Protein AF-A0A1Y1KAF0-F1 (afdb_monomer_lite)

pLDDT: mean 87.13, std 9.66, range [51.91, 95.88]

Structure (mmCIF, N/CA/C/O backbone):
data_AF-A0A1Y1KAF0-F1
#
_entry.id   AF-A0A1Y1KAF0-F1
#
loop_
_atom_site.group_PDB
_atom_site.id
_atom_site.type_symbol
_atom_site.label_atom_id
_atom_site.label_alt_id
_atom_site.label_comp_id
_atom_site.label_asym_id
_atom_site.label_entity_id
_atom_site.label_seq_id
_atom_site.pdbx_PDB_ins_code
_atom_site.Cartn_x
_atom_site.Cartn_y
_atom_site.Cartn_z
_atom_site.occupancy
_atom_site.B_iso_or_equiv
_atom_site.auth_seq_id
_atom_site.auth_comp_id
_atom_site.auth_asym_id
_atom_site.auth_atom_id
_atom_site.pdbx_PDB_model_num
ATOM 1 N N . SER A 1 1 ? -11.087 -10.754 4.708 1.00 60.72 1 SER A N 1
ATOM 2 C CA . SER A 1 1 ? -10.616 -12.101 4.323 1.00 60.72 1 SER A CA 1
ATOM 3 C C . SER A 1 1 ? -10.506 -12.296 2.814 1.00 60.72 1 SER A C 1
ATOM 5 O O . SER A 1 1 ? -9.452 -12.710 2.366 1.00 60.72 1 SER A O 1
ATOM 7 N N . HIS A 1 2 ? -11.520 -11.961 2.004 1.00 79.25 2 HIS A N 1
ATOM 8 C CA . HIS A 1 2 ? -11.480 -12.238 0.555 1.00 79.25 2 HIS A CA 1
ATOM 9 C C . HIS A 1 2 ? -10.405 -11.447 -0.226 1.00 79.25 2 HIS A C 1
ATOM 11 O O . HIS A 1 2 ? -9.643 -12.040 -0.977 1.00 79.25 2 HIS A O 1
ATOM 17 N N . LEU A 1 3 ? -10.256 -10.136 0.018 1.00 77.38 3 LEU A N 1
ATOM 18 C CA . LEU A 1 3 ? -9.219 -9.315 -0.643 1.00 77.38 3 LEU A CA 1
ATOM 19 C C . LEU A 1 3 ? -7.786 -9.771 -0.325 1.00 77.38 3 LEU A C 1
ATOM 21 O O . LEU A 1 3 ? -6.896 -9.641 -1.155 1.00 77.38 3 LEU A O 1
ATOM 25 N N . PHE A 1 4 ? -7.576 -10.350 0.856 1.00 79.88 4 PHE A N 1
ATOM 26 C CA . PHE A 1 4 ? -6.282 -10.893 1.262 1.00 79.88 4 PHE A CA 1
ATOM 27 C C . PHE A 1 4 ? -5.893 -12.115 0.423 1.00 79.88 4 PHE A C 1
ATOM 29 O O . PHE A 1 4 ? -4.754 -12.240 -0.007 1.00 79.88 4 PHE A O 1
ATOM 36 N N . GLN A 1 5 ? -6.862 -12.983 0.129 1.00 82.56 5 GLN A N 1
ATOM 37 C CA . GLN A 1 5 ? -6.655 -14.124 -0.757 1.00 82.56 5 GLN A CA 1
ATOM 38 C C . GLN A 1 5 ? -6.364 -13.672 -2.196 1.00 82.56 5 GLN A C 1
ATOM 40 O O . GLN A 1 5 ? -5.523 -14.260 -2.867 1.00 82.56 5 GLN A O 1
ATOM 45 N N . LEU A 1 6 ? -7.016 -12.599 -2.659 1.00 82.44 6 LEU A N 1
ATOM 46 C CA . LEU A 1 6 ? -6.753 -12.019 -3.980 1.00 82.44 6 LEU A CA 1
ATOM 47 C C . LEU A 1 6 ? -5.356 -11.389 -4.077 1.00 82.44 6 LEU A C 1
ATOM 49 O O . LEU A 1 6 ? -4.724 -11.485 -5.125 1.00 82.44 6 LEU A O 1
ATOM 53 N N . LEU A 1 7 ? -4.840 -10.814 -2.987 1.00 82.94 7 LEU A N 1
ATOM 54 C CA . LEU A 1 7 ? -3.472 -10.292 -2.926 1.00 82.94 7 LEU A CA 1
ATOM 55 C C . LEU A 1 7 ? -2.405 -11.397 -3.048 1.00 82.94 7 LEU A C 1
ATOM 57 O O . LEU A 1 7 ? -1.296 -11.126 -3.490 1.00 82.94 7 LEU A O 1
ATOM 61 N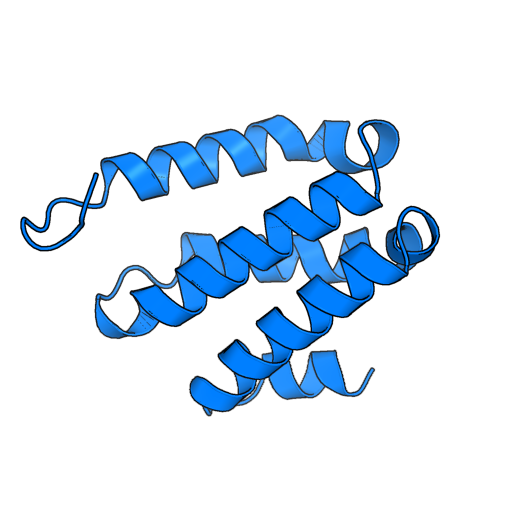 N . GLN A 1 8 ? -2.743 -12.640 -2.699 1.00 82.38 8 GLN A N 1
ATOM 62 C CA . GLN A 1 8 ? -1.866 -13.813 -2.830 1.00 82.38 8 GLN A CA 1
ATOM 63 C C . GLN A 1 8 ? -2.051 -14.570 -4.156 1.00 82.38 8 GLN A C 1
ATOM 65 O O . GLN A 1 8 ? -1.485 -15.640 -4.341 1.00 82.38 8 GLN A O 1
ATOM 70 N N . SER A 1 9 ? -2.858 -14.043 -5.078 1.00 86.44 9 SER A N 1
ATOM 71 C CA . SER A 1 9 ? -3.083 -14.641 -6.397 1.00 86.44 9 SER A CA 1
ATOM 72 C C . SER A 1 9 ? -1.796 -14.686 -7.225 1.00 86.44 9 SER A C 1
ATOM 74 O O . SER A 1 9 ? -1.076 -13.695 -7.273 1.00 86.44 9 SER A O 1
ATOM 76 N N . ASP A 1 10 ? -1.581 -15.754 -7.996 1.00 85.69 10 ASP A N 1
ATOM 77 C CA . ASP A 1 10 ? -0.475 -15.849 -8.972 1.00 85.69 10 ASP A CA 1
ATOM 78 C C . ASP A 1 10 ? -0.611 -14.842 -10.132 1.00 85.69 10 ASP A C 1
ATOM 80 O O . ASP A 1 10 ? 0.312 -14.595 -10.908 1.00 85.69 10 ASP A O 1
ATOM 84 N N . LYS A 1 11 ? -1.802 -14.253 -10.282 1.00 89.06 11 LYS A N 1
ATOM 85 C CA . LYS A 1 11 ? -2.110 -13.270 -11.321 1.00 89.06 11 LYS A CA 1
ATOM 86 C C . LYS A 1 11 ? -1.888 -1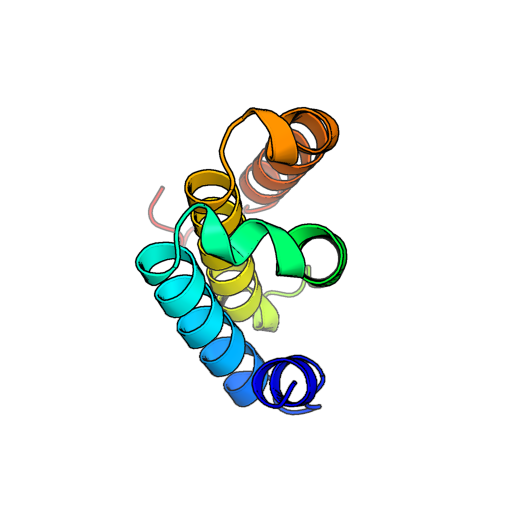1.851 -10.807 1.00 89.06 11 LYS A C 1
ATOM 88 O O . LYS A 1 11 ? -2.696 -11.351 -10.027 1.00 89.06 11 LYS A O 1
ATOM 93 N N . ARG A 1 12 ? -0.873 -11.172 -11.343 1.00 89.19 12 ARG A N 1
ATOM 94 C CA . ARG A 1 12 ? -0.516 -9.780 -11.002 1.00 89.19 12 ARG A CA 1
ATOM 95 C C . ARG A 1 12 ? -1.673 -8.790 -11.072 1.00 89.19 12 ARG A C 1
ATOM 97 O O . ARG A 1 12 ? -1.913 -8.078 -10.107 1.00 89.19 12 ARG A O 1
ATOM 104 N N . TYR A 1 13 ? -2.448 -8.794 -12.157 1.00 89.69 13 TYR A N 1
ATOM 105 C CA . TYR A 1 13 ? -3.572 -7.859 -12.299 1.00 89.69 13 TYR A CA 1
ATOM 106 C C . TYR A 1 13 ? -4.615 -8.020 -11.178 1.00 89.69 13 TYR A C 1
ATOM 108 O O . TYR A 1 13 ? -5.291 -7.065 -10.812 1.00 89.69 13 TYR A O 1
ATOM 116 N N . VAL A 1 14 ? -4.748 -9.221 -10.599 1.00 92.50 14 VAL A N 1
ATOM 117 C CA . VAL A 1 14 ? -5.634 -9.459 -9.450 1.00 92.50 14 VAL A CA 1
ATOM 118 C C . VAL A 1 14 ? -5.045 -8.832 -8.187 1.00 92.50 14 VAL A C 1
ATOM 120 O O . VAL A 1 14 ? -5.778 -8.194 -7.434 1.00 92.50 14 VAL A O 1
ATOM 123 N N . GLN A 1 15 ? -3.732 -8.958 -7.984 1.00 91.44 15 GLN A N 1
ATOM 124 C CA . GLN A 1 15 ? -3.024 -8.324 -6.870 1.00 91.44 15 GLN A CA 1
ATOM 125 C C . GLN A 1 15 ? -3.128 -6.791 -6.946 1.00 91.44 15 GLN A C 1
ATOM 127 O O . GLN A 1 15 ? -3.468 -6.145 -5.959 1.00 91.44 15 GLN A O 1
ATOM 132 N N . GLU A 1 16 ? -2.922 -6.206 -8.128 1.00 92.19 16 GLU A N 1
ATOM 133 C CA . GLU A 1 16 ? -3.010 -4.757 -8.372 1.00 92.19 16 GLU A CA 1
ATOM 134 C C . GLU A 1 16 ? -4.400 -4.186 -8.046 1.00 92.19 16 GLU A C 1
ATOM 136 O O . GLU A 1 16 ? -4.526 -3.142 -7.393 1.00 92.19 16 GLU A O 1
ATOM 141 N N . GLN A 1 17 ? -5.459 -4.881 -8.472 1.00 93.38 17 GLN A N 1
ATOM 142 C CA . GLN A 1 17 ? -6.837 -4.482 -8.174 1.00 93.38 17 GLN A CA 1
ATOM 143 C C . GLN A 1 17 ? -7.188 -4.698 -6.700 1.00 93.38 17 GLN A C 1
ATOM 145 O O . GLN A 1 17 ? -7.881 -3.869 -6.104 1.00 93.38 17 GLN A O 1
ATOM 150 N N . ALA A 1 18 ? -6.674 -5.766 -6.083 1.00 94.38 18 ALA A N 1
ATOM 151 C CA . ALA A 1 18 ? -6.831 -5.991 -4.652 1.00 94.38 18 ALA A CA 1
ATOM 152 C C . ALA A 1 18 ? -6.193 -4.853 -3.844 1.00 94.38 18 ALA A C 1
ATOM 154 O O . ALA A 1 18 ? -6.850 -4.317 -2.955 1.00 94.38 18 ALA A O 1
ATOM 155 N N . LEU A 1 19 ? -4.974 -4.424 -4.193 1.00 95.06 19 LEU A N 1
ATOM 156 C CA . LEU A 1 19 ? -4.294 -3.294 -3.550 1.00 95.06 19 LEU A CA 1
ATOM 157 C C . LEU A 1 19 ? -5.089 -1.997 -3.677 1.00 95.06 19 LEU A C 1
ATOM 159 O O . LEU A 1 19 ? -5.332 -1.338 -2.671 1.00 95.06 19 LEU A O 1
ATOM 163 N N . SER A 1 20 ? -5.551 -1.667 -4.885 1.00 94.69 20 SER A N 1
ATOM 164 C CA . SER A 1 20 ? -6.343 -0.449 -5.115 1.00 94.69 20 SER A CA 1
ATOM 165 C C . SER A 1 20 ? -7.640 -0.466 -4.296 1.00 94.69 20 SER A C 1
ATOM 167 O O . SER A 1 20 ? -7.989 0.517 -3.650 1.00 94.69 20 SER A O 1
ATOM 169 N N . THR A 1 21 ? -8.316 -1.617 -4.239 1.00 94.88 21 THR A N 1
ATOM 170 C CA . THR A 1 21 ? -9.544 -1.786 -3.448 1.00 94.88 21 THR A CA 1
ATOM 171 C C . THR A 1 21 ? -9.274 -1.665 -1.946 1.00 94.88 21 THR A C 1
ATOM 173 O O . THR A 1 21 ? -10.028 -1.007 -1.232 1.00 94.88 21 THR A O 1
ATOM 176 N N . ILE A 1 22 ? -8.197 -2.284 -1.448 1.00 94.56 22 ILE A N 1
ATOM 177 C CA . ILE A 1 22 ? -7.789 -2.190 -0.039 1.00 94.56 22 ILE A CA 1
ATOM 178 C C . ILE A 1 22 ? -7.470 -0.738 0.323 1.00 94.56 22 ILE A C 1
ATOM 180 O O . ILE A 1 22 ? -7.909 -0.280 1.374 1.00 94.56 22 ILE A O 1
ATOM 184 N N . ALA A 1 23 ? -6.763 -0.017 -0.547 1.00 94.62 23 ALA A N 1
ATOM 185 C CA . ALA A 1 23 ? -6.409 1.380 -0.348 1.00 94.62 23 ALA A CA 1
ATOM 186 C C . ALA A 1 23 ? -7.654 2.273 -0.209 1.00 94.62 23 ALA A C 1
ATOM 188 O O . ALA A 1 23 ? -7.766 3.021 0.760 1.00 94.62 23 ALA A O 1
ATOM 189 N N . THR A 1 24 ? -8.640 2.123 -1.103 1.00 94.25 24 THR A N 1
ATOM 190 C CA . THR A 1 24 ? -9.923 2.842 -1.012 1.00 94.25 24 THR A CA 1
ATOM 191 C C . THR A 1 24 ? -10.698 2.490 0.260 1.00 94.25 24 THR A C 1
ATOM 193 O O . THR A 1 24 ? -11.306 3.361 0.878 1.00 94.25 24 THR A O 1
ATOM 196 N N . ILE A 1 25 ? -10.674 1.225 0.692 1.00 94.44 25 ILE A N 1
ATOM 197 C CA . ILE A 1 25 ? -11.314 0.814 1.951 1.00 94.44 25 ILE A CA 1
ATOM 198 C C . ILE A 1 25 ? -10.588 1.412 3.157 1.00 94.44 25 ILE A C 1
ATOM 200 O O . ILE A 1 25 ? -11.254 1.815 4.105 1.00 94.44 25 ILE A O 1
ATOM 204 N N . ALA A 1 26 ? -9.254 1.457 3.149 1.00 94.25 26 ALA A N 1
ATOM 205 C CA . ALA A 1 26 ? -8.470 2.051 4.227 1.00 94.25 26 ALA A CA 1
ATOM 206 C C . ALA A 1 26 ? -8.786 3.539 4.381 1.00 94.25 26 ALA A C 1
ATOM 208 O O . ALA A 1 26 ? -9.072 3.983 5.492 1.00 94.25 26 ALA A O 1
ATOM 209 N N . ASP A 1 27 ? -8.838 4.265 3.265 1.00 93.88 27 ASP A N 1
ATOM 210 C CA . ASP A 1 27 ? -9.222 5.673 3.245 1.00 93.88 27 ASP A CA 1
ATOM 211 C C . ASP A 1 27 ? -10.672 5.886 3.719 1.00 93.88 27 ASP A C 1
ATOM 213 O O . ASP A 1 27 ? -10.943 6.758 4.535 1.00 93.88 27 ASP A O 1
ATOM 217 N N . ALA A 1 28 ? -11.623 5.035 3.328 1.00 94.38 28 ALA A N 1
ATOM 218 C CA . ALA A 1 28 ? -12.998 5.149 3.822 1.00 94.38 28 ALA A CA 1
ATOM 219 C C . ALA A 1 28 ? -13.150 4.763 5.310 1.00 94.38 28 ALA A C 1
ATOM 221 O O . ALA A 1 28 ? -13.970 5.335 6.028 1.00 94.38 28 ALA A O 1
ATOM 222 N N . ALA A 1 29 ? -12.391 3.769 5.779 1.00 93.06 29 ALA A N 1
ATOM 223 C CA . ALA A 1 29 ? -12.499 3.228 7.133 1.00 93.06 29 ALA A CA 1
ATOM 224 C C . ALA A 1 29 ? -11.704 4.026 8.177 1.00 93.06 29 ALA A C 1
ATOM 226 O O . ALA A 1 29 ? -12.010 3.920 9.369 1.00 93.06 29 ALA A O 1
ATOM 227 N N . GLN A 1 30 ? -10.705 4.811 7.756 1.00 94.00 30 GLN A N 1
ATOM 228 C CA . GLN A 1 30 ? -9.894 5.668 8.626 1.00 94.00 30 GLN A CA 1
ATOM 229 C C . GLN A 1 30 ? -9.366 4.876 9.842 1.00 94.00 30 GLN A C 1
ATOM 231 O O . GLN A 1 30 ? -8.908 3.737 9.701 1.00 94.00 30 GLN A O 1
ATOM 236 N N . ALA A 1 31 ? -9.493 5.419 11.056 1.00 92.19 31 ALA A N 1
ATOM 237 C CA . ALA A 1 31 ? -9.011 4.794 12.287 1.00 92.19 31 ALA A CA 1
ATOM 238 C C . ALA A 1 31 ? -9.534 3.359 12.508 1.00 92.19 31 ALA A C 1
ATOM 240 O O . ALA A 1 31 ? -8.840 2.537 13.116 1.00 92.19 31 ALA A O 1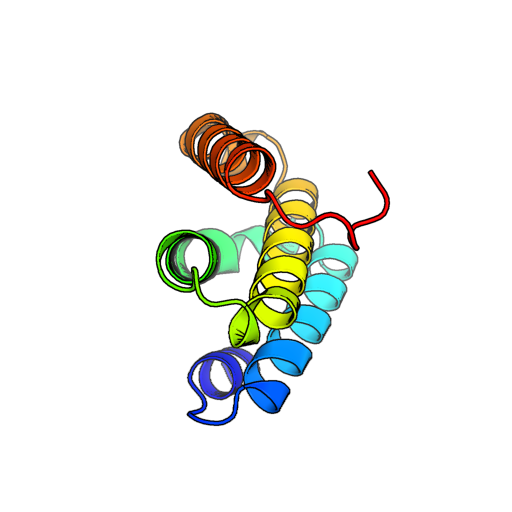
ATOM 241 N N . ALA A 1 32 ? -10.717 3.010 11.978 1.00 92.31 32 ALA A N 1
ATOM 242 C CA . ALA A 1 32 ? -11.280 1.661 12.086 1.00 92.31 32 ALA A CA 1
ATOM 243 C C . ALA A 1 32 ? -10.488 0.608 11.287 1.00 92.31 32 ALA A C 1
ATOM 245 O O . ALA A 1 32 ? -10.631 -0.596 11.533 1.00 92.31 32 ALA A O 1
ATOM 246 N N . PHE A 1 33 ? -9.632 1.041 10.356 1.00 94.06 33 PHE A N 1
ATOM 247 C CA . PHE A 1 33 ? -8.733 0.172 9.605 1.00 94.06 33 PHE A CA 1
ATOM 248 C C . PHE A 1 33 ? -7.554 -0.346 10.443 1.00 94.06 33 PHE A C 1
ATOM 250 O O . PHE A 1 33 ? -6.963 -1.367 10.093 1.00 94.06 33 PHE A O 1
ATOM 257 N N . SER A 1 34 ? -7.252 0.278 11.590 1.00 92.38 34 SER A N 1
ATOM 258 C CA . SER A 1 34 ? -6.103 -0.071 12.448 1.00 92.38 34 SER A CA 1
ATOM 259 C C . SER A 1 34 ? -6.037 -1.551 12.830 1.00 92.38 34 SER A C 1
ATOM 261 O O . SER A 1 34 ? -4.953 -2.104 12.982 1.00 92.38 34 SER A O 1
ATOM 263 N N . LYS A 1 35 ? -7.187 -2.231 12.916 1.00 91.94 35 LYS A N 1
ATOM 264 C CA . LYS A 1 35 ? -7.272 -3.673 13.203 1.00 91.94 35 LYS A CA 1
ATOM 265 C C . LYS A 1 35 ? -6.637 -4.577 12.138 1.00 91.94 35 LYS A C 1
ATOM 267 O O . LYS A 1 35 ? -6.390 -5.743 12.416 1.00 91.94 35 LYS A O 1
ATOM 272 N N . TYR A 1 36 ? -6.414 -4.070 10.925 1.00 91.75 36 TYR A N 1
ATOM 273 C CA . TYR A 1 36 ? -5.809 -4.816 9.818 1.00 91.75 36 TYR A CA 1
ATOM 274 C C . TYR A 1 36 ? -4.352 -4.425 9.552 1.00 91.75 36 TYR A C 1
ATOM 276 O O . TYR A 1 36 ? -3.692 -5.072 8.738 1.00 91.75 36 TYR A O 1
ATOM 284 N N . TYR A 1 37 ? -3.846 -3.392 10.232 1.00 92.75 37 TYR A N 1
ATOM 285 C CA . TYR A 1 37 ? -2.510 -2.842 10.017 1.00 92.75 37 TYR A CA 1
ATOM 286 C C . TYR A 1 37 ? -1.414 -3.897 10.196 1.00 92.75 37 TYR A C 1
ATOM 288 O O . TYR A 1 37 ? -0.640 -4.139 9.272 1.00 92.75 37 TYR A O 1
ATOM 296 N N . ASP A 1 38 ? -1.431 -4.593 11.337 1.00 91.19 38 ASP A N 1
ATOM 297 C CA . ASP A 1 38 ? -0.407 -5.572 11.731 1.00 91.19 38 ASP A CA 1
ATOM 298 C C . ASP A 1 38 ? -0.315 -6.761 10.751 1.00 91.19 38 ASP A C 1
ATOM 300 O O . ASP A 1 38 ? 0.690 -7.462 10.696 1.00 91.19 38 ASP A O 1
ATOM 304 N N . THR A 1 39 ? -1.360 -6.994 9.949 1.00 90.19 39 THR A N 1
ATOM 305 C CA . THR A 1 39 ? -1.389 -8.047 8.922 1.00 90.19 39 THR A CA 1
ATOM 306 C C . THR A 1 39 ? -1.014 -7.526 7.535 1.00 90.19 39 THR A C 1
ATOM 308 O O . THR A 1 39 ? -0.328 -8.215 6.784 1.00 90.19 39 THR A O 1
ATOM 311 N N . LEU A 1 40 ? -1.480 -6.330 7.161 1.00 91.31 40 LEU A N 1
ATOM 312 C CA . LEU A 1 40 ? -1.309 -5.802 5.806 1.00 91.31 40 LEU A CA 1
ATOM 313 C C . LEU A 1 40 ? 0.028 -5.095 5.602 1.00 91.31 40 LEU A C 1
ATOM 315 O O . LEU A 1 40 ? 0.634 -5.262 4.546 1.00 91.31 40 LEU A O 1
ATOM 319 N N . MET A 1 41 ? 0.503 -4.333 6.589 1.00 92.50 41 MET A N 1
ATOM 320 C CA . MET A 1 41 ? 1.728 -3.549 6.431 1.00 92.50 41 MET A CA 1
ATOM 321 C C . MET A 1 41 ? 2.958 -4.423 6.110 1.00 92.50 41 MET A C 1
ATOM 323 O O . MET A 1 41 ? 3.660 -4.102 5.150 1.00 92.50 41 MET A O 1
ATOM 327 N N . PRO A 1 42 ? 3.192 -5.574 6.779 1.00 91.44 42 PRO A N 1
ATOM 328 C CA . PRO A 1 42 ? 4.319 -6.446 6.438 1.00 91.44 42 PRO A CA 1
ATOM 329 C C . PRO A 1 42 ? 4.264 -6.990 5.003 1.00 91.44 42 PRO A C 1
ATOM 331 O O . PRO A 1 42 ? 5.299 -7.125 4.352 1.00 91.44 42 PRO A O 1
ATOM 334 N N . LEU A 1 43 ? 3.064 -7.272 4.483 1.00 90.75 43 LEU A N 1
ATOM 335 C CA . LEU A 1 43 ? 2.897 -7.736 3.104 1.00 90.75 43 LEU A CA 1
ATOM 336 C C . LEU A 1 43 ? 3.238 -6.645 2.093 1.00 90.75 43 LEU A C 1
ATOM 338 O O . LEU A 1 43 ? 3.922 -6.913 1.109 1.00 90.75 43 LEU A O 1
ATOM 342 N N . LEU A 1 44 ? 2.796 -5.413 2.349 1.00 92.75 44 LEU A N 1
ATOM 343 C CA . LEU A 1 44 ? 3.103 -4.273 1.488 1.00 92.75 44 LEU A CA 1
ATOM 344 C C . LEU A 1 44 ? 4.605 -3.989 1.472 1.00 92.75 44 LEU A C 1
ATOM 346 O O . LEU A 1 44 ? 5.182 -3.825 0.400 1.00 92.75 44 LEU A O 1
ATOM 350 N N . VAL A 1 45 ? 5.254 -4.017 2.639 1.00 91.44 45 VAL A N 1
ATOM 351 C CA . VAL A 1 45 ? 6.713 -3.883 2.749 1.00 91.44 45 VAL A CA 1
ATOM 352 C C . VAL A 1 45 ? 7.427 -4.973 1.946 1.00 91.44 45 VAL A C 1
ATOM 354 O O . VAL A 1 45 ? 8.357 -4.664 1.204 1.00 91.44 45 VAL A O 1
ATOM 357 N N . ASN A 1 46 ? 6.966 -6.225 2.015 1.00 89.88 46 ASN A N 1
ATOM 358 C CA . ASN A 1 46 ? 7.548 -7.329 1.251 1.00 89.88 46 ASN A CA 1
ATOM 359 C C . ASN A 1 46 ? 7.442 -7.113 -0.271 1.00 89.88 46 ASN A C 1
ATOM 361 O O . ASN A 1 46 ? 8.437 -7.265 -0.982 1.00 89.88 46 ASN A O 1
ATOM 365 N N . VAL A 1 47 ? 6.271 -6.696 -0.768 1.00 89.38 47 VAL A N 1
ATOM 366 C CA . VAL A 1 47 ? 6.067 -6.370 -2.193 1.00 89.38 47 VAL A CA 1
ATOM 367 C C . VAL A 1 47 ? 6.992 -5.230 -2.628 1.00 89.38 47 V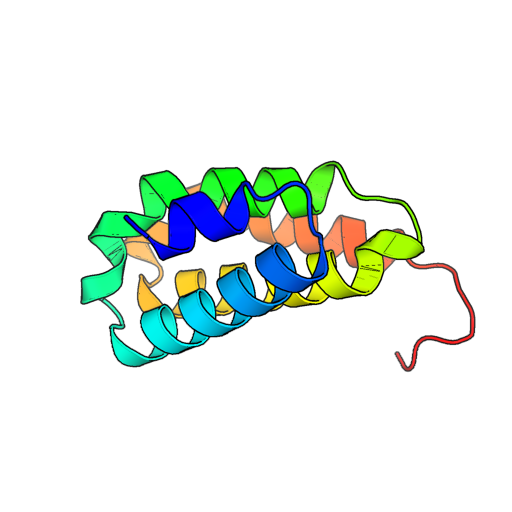AL A C 1
ATOM 369 O O . VAL A 1 47 ? 7.622 -5.296 -3.683 1.00 89.38 47 VAL A O 1
ATOM 372 N N . LEU A 1 48 ? 7.120 -4.194 -1.798 1.00 89.69 48 LEU A N 1
ATOM 373 C CA . LEU A 1 48 ? 7.955 -3.028 -2.075 1.00 89.69 48 LEU A CA 1
ATOM 374 C C . LEU A 1 48 ? 9.462 -3.339 -2.069 1.00 89.69 48 LEU A C 1
ATOM 376 O O . LEU A 1 48 ? 10.202 -2.689 -2.813 1.00 89.69 48 LEU A O 1
ATOM 380 N N . GLN A 1 49 ? 9.908 -4.317 -1.274 1.00 88.44 49 GLN A N 1
ATOM 381 C CA . GLN A 1 49 ? 11.309 -4.745 -1.176 1.00 88.44 49 GLN A CA 1
ATOM 382 C C . GLN A 1 49 ? 11.728 -5.728 -2.277 1.00 88.44 49 GLN A C 1
ATOM 384 O O . GLN A 1 49 ? 12.830 -5.607 -2.804 1.00 88.44 49 GLN A O 1
ATOM 389 N N . ASN A 1 50 ? 10.876 -6.697 -2.626 1.00 82.19 50 ASN A N 1
ATOM 390 C CA . ASN A 1 50 ? 11.309 -7.854 -3.419 1.00 82.19 50 ASN A CA 1
ATOM 391 C C . ASN A 1 50 ? 11.099 -7.715 -4.932 1.00 82.19 50 ASN A C 1
ATOM 393 O O . ASN A 1 50 ? 11.710 -8.455 -5.692 1.00 82.19 50 ASN A O 1
ATOM 397 N N . GLN A 1 51 ? 10.242 -6.803 -5.392 1.00 76.19 51 GLN A N 1
ATOM 398 C CA . GLN A 1 51 ? 9.743 -6.813 -6.776 1.00 76.19 51 GLN A CA 1
ATOM 399 C C . GLN A 1 51 ? 10.457 -5.768 -7.655 1.00 76.19 51 GLN A C 1
ATOM 401 O O . GLN A 1 51 ? 9.868 -4.803 -8.143 1.00 76.19 51 GLN A O 1
ATOM 406 N N . SER A 1 52 ? 11.776 -5.901 -7.794 1.00 73.94 52 SER A N 1
ATOM 407 C CA . SER A 1 52 ? 12.625 -4.867 -8.411 1.00 73.94 52 SER A CA 1
ATOM 408 C C . SER A 1 52 ? 12.530 -4.795 -9.936 1.00 73.94 52 SER A C 1
ATOM 410 O O . SER A 1 52 ? 12.989 -3.823 -10.536 1.00 73.94 52 SER A O 1
ATOM 412 N N . GLU A 1 53 ? 11.943 -5.802 -10.573 1.00 83.50 53 GLU A N 1
ATOM 413 C CA . GLU A 1 53 ? 11.877 -5.900 -12.022 1.00 83.50 53 GLU A CA 1
ATOM 414 C C . GLU A 1 53 ? 10.891 -4.884 -12.621 1.00 83.50 53 GLU A C 1
ATOM 416 O O . GLU A 1 53 ? 9.841 -4.570 -12.052 1.00 83.50 53 GLU A O 1
ATOM 421 N N . LYS A 1 54 ? 11.198 -4.393 -13.834 1.00 82.19 54 LYS A N 1
ATOM 422 C CA . LYS A 1 54 ? 10.379 -3.385 -14.539 1.00 82.19 54 LYS A CA 1
ATOM 423 C C . LYS A 1 54 ? 8.913 -3.791 -14.682 1.00 82.19 54 LYS A C 1
ATOM 425 O O . LYS A 1 54 ? 8.042 -2.924 -14.720 1.00 82.19 54 LYS A O 1
ATOM 430 N N . GLU A 1 55 ? 8.658 -5.091 -14.768 1.00 85.19 55 GLU A N 1
ATOM 431 C CA . GLU A 1 55 ? 7.334 -5.679 -14.947 1.00 85.19 55 GLU A CA 1
ATOM 432 C C . GLU A 1 55 ? 6.444 -5.619 -13.691 1.00 85.19 55 GLU A C 1
ATOM 434 O O . GLU A 1 55 ? 5.238 -5.838 -13.791 1.00 85.19 55 GLU A O 1
ATOM 439 N N . TYR A 1 56 ? 7.014 -5.302 -12.523 1.00 86.75 56 TYR A N 1
ATOM 440 C CA . TYR A 1 56 ? 6.288 -5.134 -11.260 1.00 86.75 56 TYR A CA 1
ATOM 441 C C . TYR A 1 56 ? 6.188 -3.674 -10.809 1.00 86.75 56 TYR A C 1
ATOM 443 O O . TYR A 1 56 ? 5.677 -3.393 -9.724 1.00 86.75 56 TYR A O 1
ATOM 451 N N . ARG A 1 57 ? 6.630 -2.718 -11.639 1.00 86.69 57 ARG A N 1
ATOM 452 C CA . ARG A 1 57 ? 6.558 -1.282 -11.319 1.00 86.69 57 ARG A CA 1
ATOM 453 C C . ARG A 1 57 ? 5.143 -0.827 -10.981 1.00 86.69 57 ARG A C 1
ATOM 455 O O . ARG A 1 57 ? 4.956 -0.140 -9.982 1.00 86.69 57 ARG A O 1
ATOM 462 N N . LEU A 1 58 ? 4.149 -1.260 -11.761 1.00 89.50 58 LEU A N 1
ATOM 463 C CA . LEU A 1 58 ? 2.749 -0.916 -11.507 1.00 89.50 58 LEU A CA 1
ATOM 464 C C . LEU A 1 58 ? 2.271 -1.471 -10.159 1.00 89.50 58 LEU A C 1
ATOM 466 O O . LEU A 1 58 ? 1.730 -0.725 -9.343 1.00 89.50 58 LEU A O 1
ATOM 470 N N . LEU A 1 59 ? 2.533 -2.754 -9.897 1.00 90.94 59 LEU A N 1
ATOM 471 C CA . LEU A 1 59 ? 2.201 -3.399 -8.629 1.00 90.94 59 LEU A CA 1
ATOM 472 C C . LEU A 1 59 ? 2.851 -2.679 -7.438 1.00 90.94 59 LEU A C 1
ATOM 474 O O . LEU A 1 59 ? 2.186 -2.437 -6.433 1.00 90.94 59 LEU A O 1
ATOM 478 N N . ARG A 1 60 ? 4.121 -2.273 -7.558 1.00 90.81 60 ARG A N 1
ATOM 479 C CA . ARG A 1 60 ? 4.823 -1.505 -6.519 1.00 90.81 60 ARG A CA 1
ATOM 480 C C . ARG A 1 60 ? 4.260 -0.110 -6.327 1.00 90.81 60 ARG A C 1
ATOM 482 O O . ARG A 1 60 ? 4.099 0.297 -5.183 1.00 90.81 60 ARG A O 1
ATOM 489 N N . GLY A 1 61 ? 3.910 0.592 -7.403 1.00 91.19 61 GLY A N 1
ATOM 490 C CA . GLY A 1 61 ? 3.220 1.879 -7.315 1.00 91.19 61 GLY A CA 1
ATOM 491 C C . GLY A 1 61 ? 1.900 1.751 -6.550 1.00 91.19 61 GLY A C 1
ATOM 492 O O . GLY A 1 61 ? 1.638 2.512 -5.622 1.00 91.19 61 GLY A O 1
ATOM 493 N N . LYS A 1 62 ? 1.117 0.709 -6.848 1.00 93.56 62 LYS A N 1
ATOM 494 C CA . LYS A 1 62 ? -0.126 0.402 -6.126 1.00 93.56 62 LYS A CA 1
ATOM 495 C C . LYS A 1 62 ? 0.096 -0.016 -4.675 1.00 93.56 62 LYS A C 1
ATOM 497 O O . LYS A 1 62 ? -0.685 0.368 -3.807 1.00 93.56 62 LYS A O 1
ATOM 502 N N . ALA A 1 63 ? 1.160 -0.759 -4.384 1.00 94.50 63 ALA A N 1
ATOM 503 C CA . ALA A 1 63 ? 1.517 -1.121 -3.015 1.00 94.50 63 ALA A CA 1
ATOM 504 C C . ALA A 1 63 ? 1.968 0.103 -2.206 1.00 94.50 63 ALA A C 1
ATOM 506 O O . ALA A 1 63 ? 1.608 0.227 -1.038 1.00 94.50 63 ALA A O 1
ATOM 507 N N . MET A 1 64 ? 2.704 1.023 -2.833 1.00 93.75 64 MET A N 1
ATOM 508 C CA . MET A 1 64 ? 3.143 2.287 -2.244 1.00 93.75 64 MET A CA 1
ATOM 509 C C . MET A 1 64 ? 1.945 3.183 -1.917 1.00 93.75 64 MET A C 1
ATOM 511 O O . MET A 1 64 ? 1.795 3.611 -0.774 1.00 93.75 64 MET A O 1
ATOM 515 N N . GLU A 1 65 ? 1.047 3.391 -2.883 1.00 94.19 65 GLU A N 1
ATOM 516 C CA . GLU A 1 65 ? -0.221 4.107 -2.692 1.00 94.19 65 GLU A CA 1
ATOM 517 C C . GLU A 1 65 ? -1.021 3.492 -1.532 1.00 94.19 65 GLU A C 1
ATOM 519 O O . GLU A 1 65 ? -1.366 4.180 -0.570 1.00 94.19 65 GLU A O 1
ATOM 524 N N . CYS A 1 66 ? -1.213 2.170 -1.543 1.00 95.88 66 CYS A N 1
ATOM 525 C CA . CYS A 1 66 ? -1.916 1.459 -0.478 1.00 95.88 66 CYS A CA 1
ATOM 526 C C . CYS A 1 66 ? -1.248 1.632 0.897 1.00 95.88 66 CYS A C 1
ATOM 528 O O . CYS A 1 66 ? -1.940 1.881 1.883 1.00 95.88 66 CYS A O 1
ATOM 530 N N . ALA A 1 67 ? 0.081 1.514 0.986 1.00 94.69 67 ALA A N 1
ATOM 531 C CA . ALA A 1 67 ? 0.811 1.656 2.244 1.00 94.69 67 ALA A CA 1
ATOM 532 C C . ALA A 1 67 ? 0.682 3.072 2.816 1.00 94.69 67 ALA A C 1
ATOM 534 O O . ALA A 1 67 ? 0.455 3.225 4.015 1.00 94.69 67 ALA A O 1
ATOM 535 N N . THR A 1 68 ? 0.769 4.100 1.967 1.00 93.44 68 THR A N 1
ATOM 536 C CA . THR A 1 68 ? 0.633 5.504 2.390 1.00 93.44 68 THR A CA 1
ATOM 537 C C . THR A 1 68 ? -0.790 5.856 2.832 1.00 93.44 68 THR A C 1
ATOM 539 O O . THR A 1 68 ? -0.954 6.532 3.846 1.00 93.44 68 THR A O 1
ATOM 542 N N . LEU A 1 69 ? -1.823 5.340 2.158 1.00 95.31 69 LEU A N 1
ATOM 543 C CA . LEU A 1 69 ? -3.218 5.541 2.567 1.00 95.31 69 LEU A CA 1
ATOM 544 C C . LEU A 1 69 ? -3.552 4.803 3.867 1.00 95.31 69 LEU A C 1
ATOM 546 O O . LEU A 1 69 ? -4.216 5.360 4.737 1.00 95.31 69 LEU A O 1
ATOM 550 N N . ILE A 1 70 ? -3.033 3.587 4.056 1.00 94.44 70 ILE A N 1
ATOM 551 C CA . ILE A 1 70 ? -3.149 2.879 5.339 1.00 94.44 70 ILE A CA 1
ATOM 552 C C . ILE A 1 70 ? -2.436 3.662 6.442 1.00 94.44 70 ILE A C 1
ATOM 554 O O . ILE A 1 70 ? -3.005 3.853 7.512 1.00 94.44 70 ILE A O 1
ATOM 558 N N . ALA A 1 71 ? -1.215 4.135 6.182 1.00 93.25 71 ALA A N 1
ATOM 559 C CA . ALA A 1 71 ? -0.437 4.940 7.118 1.00 93.25 71 ALA A CA 1
ATOM 560 C C . ALA A 1 71 ? -1.184 6.218 7.543 1.00 93.25 71 ALA A C 1
ATOM 562 O O . ALA A 1 71 ? -1.179 6.567 8.725 1.00 93.25 71 ALA A O 1
ATOM 563 N N . LEU A 1 72 ? -1.871 6.876 6.603 1.00 93.06 72 LEU A N 1
ATOM 564 C CA . LEU A 1 72 ? -2.731 8.026 6.880 1.00 93.06 72 LEU A CA 1
ATOM 565 C C . LEU A 1 72 ? -3.945 7.633 7.736 1.00 93.06 72 LEU A C 1
ATOM 567 O O . LEU A 1 72 ? -4.203 8.269 8.755 1.00 93.06 72 LEU A O 1
ATOM 571 N N . ALA A 1 73 ? -4.644 6.560 7.360 1.00 93.31 73 ALA A N 1
ATOM 572 C CA . ALA A 1 73 ? -5.865 6.098 8.018 1.00 93.31 73 ALA A CA 1
ATOM 573 C C . ALA A 1 73 ? -5.650 5.671 9.482 1.00 93.31 73 ALA A C 1
ATOM 575 O O . ALA A 1 73 ? -6.490 5.949 10.338 1.00 93.31 73 ALA A O 1
ATOM 576 N N . VAL A 1 74 ? -4.535 4.997 9.791 1.00 92.75 74 VAL A N 1
ATOM 577 C CA . VAL A 1 74 ? -4.237 4.516 11.158 1.00 92.75 74 VAL A CA 1
ATOM 578 C C . VAL A 1 74 ? -3.587 5.576 12.048 1.00 92.75 74 VAL A C 1
ATOM 580 O O . VAL A 1 74 ? -3.557 5.429 13.271 1.00 92.75 74 VAL A O 1
ATOM 583 N N . GLY A 1 75 ? -3.062 6.641 11.443 1.00 91.25 75 GLY A N 1
ATOM 584 C CA . GLY A 1 75 ? -2.435 7.751 12.142 1.00 91.25 75 GLY A CA 1
ATOM 585 C C . GLY A 1 75 ? -1.083 7.428 12.789 1.00 91.25 75 GLY A C 1
ATOM 586 O O . GLY A 1 75 ? -0.550 6.315 12.758 1.00 91.25 75 GLY A O 1
ATOM 587 N N . ARG A 1 76 ? -0.504 8.465 13.403 1.00 88.19 76 ARG A N 1
ATOM 588 C CA . ARG A 1 76 ? 0.868 8.457 13.932 1.00 88.19 76 ARG A CA 1
ATOM 589 C C . ARG A 1 76 ? 1.094 7.438 15.048 1.00 88.19 76 ARG A C 1
ATOM 591 O O . ARG A 1 76 ? 2.197 6.913 15.146 1.00 88.19 76 ARG A O 1
ATOM 598 N N . GLU A 1 77 ? 0.095 7.175 15.887 1.00 87.06 77 GLU A N 1
ATOM 599 C CA . GLU A 1 77 ? 0.248 6.243 17.013 1.00 87.06 77 GLU A CA 1
ATOM 600 C C . GLU A 1 77 ? 0.565 4.826 16.538 1.00 87.06 77 GLU A C 1
ATOM 602 O O . GLU A 1 77 ? 1.430 4.169 17.113 1.00 87.06 77 GLU A O 1
ATOM 607 N N . ARG A 1 78 ? -0.087 4.375 15.458 1.00 89.12 78 ARG A N 1
ATOM 608 C CA . ARG A 1 78 ? 0.159 3.050 14.886 1.00 89.12 78 ARG A CA 1
ATOM 609 C C . ARG A 1 78 ? 1.333 3.023 13.924 1.00 89.12 78 ARG A C 1
ATOM 611 O O . ARG A 1 78 ? 2.152 2.116 14.018 1.00 89.12 78 ARG A O 1
ATOM 618 N N . LEU A 1 79 ? 1.461 4.028 13.060 1.00 90.31 79 LEU A N 1
ATOM 619 C CA . LEU A 1 79 ? 2.572 4.095 12.111 1.00 90.31 79 LEU A CA 1
ATOM 620 C C . LEU A 1 79 ? 3.922 4.350 12.796 1.00 90.31 79 LEU A C 1
ATOM 622 O O . LEU A 1 79 ? 4.954 4.002 12.241 1.00 90.31 79 LEU A O 1
ATOM 626 N N . GLY A 1 80 ? 3.951 4.984 13.972 1.00 87.62 80 GLY A N 1
ATOM 627 C CA . GLY A 1 80 ? 5.165 5.568 14.549 1.00 87.62 80 GLY A CA 1
ATOM 628 C C . GLY A 1 80 ? 6.367 4.625 14.655 1.00 87.62 80 GLY A C 1
ATOM 629 O O . GLY A 1 80 ? 7.495 5.075 14.469 1.00 87.62 80 GLY A O 1
ATOM 630 N N . GLN A 1 81 ? 6.136 3.332 14.899 1.00 84.69 81 GLN A N 1
ATOM 631 C CA . GLN A 1 81 ? 7.200 2.323 14.970 1.00 84.69 81 GLN A CA 1
ATOM 632 C C . GLN A 1 81 ? 7.760 1.947 13.587 1.00 84.69 81 GLN A C 1
ATOM 634 O O . GLN A 1 81 ? 8.959 1.714 13.458 1.00 84.69 81 GLN A O 1
ATOM 639 N N . ASP A 1 82 ? 6.923 1.973 12.549 1.00 88.81 82 ASP A N 1
ATOM 640 C CA . ASP A 1 82 ? 7.283 1.591 11.179 1.00 88.81 82 ASP A CA 1
ATOM 641 C C . ASP A 1 82 ? 7.557 2.794 10.268 1.00 88.81 82 ASP A C 1
ATOM 643 O O . ASP A 1 82 ? 8.010 2.624 9.136 1.00 88.81 82 ASP A O 1
ATOM 647 N N . ALA A 1 83 ? 7.304 4.017 10.741 1.00 89.62 83 ALA A N 1
ATOM 648 C CA . ALA A 1 83 ? 7.377 5.238 9.945 1.00 89.62 83 ALA A CA 1
ATOM 649 C C . ALA A 1 83 ? 8.740 5.393 9.260 1.00 89.62 83 ALA A C 1
ATOM 651 O O . ALA A 1 83 ? 8.808 5.624 8.056 1.00 89.62 83 ALA A O 1
ATOM 652 N N . MET A 1 84 ? 9.829 5.209 10.011 1.00 91.31 84 MET A N 1
ATOM 653 C CA . MET A 1 84 ? 11.184 5.302 9.460 1.00 91.31 84 MET A CA 1
ATOM 654 C C . MET A 1 84 ? 11.485 4.172 8.479 1.00 91.31 84 MET A C 1
ATOM 656 O O . MET A 1 84 ? 12.140 4.405 7.467 1.00 91.31 84 MET A O 1
ATOM 660 N N . THR A 1 85 ? 10.989 2.964 8.742 1.00 90.50 85 THR A N 1
ATOM 661 C CA . THR A 1 85 ? 11.131 1.824 7.830 1.00 90.50 85 THR A CA 1
ATOM 662 C C . THR A 1 85 ? 10.451 2.117 6.500 1.00 90.50 85 THR A C 1
ATOM 664 O O . THR A 1 85 ? 11.068 1.944 5.450 1.00 90.50 85 THR A O 1
ATOM 667 N N . LEU A 1 86 ? 9.211 2.614 6.539 1.00 91.00 86 LEU A N 1
ATOM 668 C CA . LEU A 1 86 ? 8.458 2.973 5.345 1.00 91.00 86 LEU A CA 1
ATOM 669 C C . LEU A 1 86 ? 9.150 4.114 4.591 1.00 91.00 86 LEU A C 1
ATOM 671 O O . LEU A 1 86 ? 9.405 3.973 3.404 1.00 91.00 86 LEU A O 1
ATOM 675 N N . VAL A 1 87 ? 9.538 5.199 5.268 1.00 92.19 87 VAL A N 1
ATOM 676 C CA . VAL A 1 87 ? 10.243 6.331 4.637 1.00 92.19 87 VAL A CA 1
ATOM 677 C C . VAL A 1 87 ? 11.547 5.888 3.972 1.00 92.19 87 VAL A C 1
ATOM 679 O O . VAL A 1 87 ? 11.778 6.219 2.811 1.00 92.19 87 VAL A O 1
ATOM 682 N N . ASN A 1 88 ? 12.378 5.105 4.663 1.00 92.00 88 ASN A N 1
ATOM 683 C CA . ASN A 1 88 ? 13.631 4.599 4.100 1.00 92.00 88 ASN A CA 1
ATOM 684 C C . ASN A 1 88 ? 13.382 3.687 2.895 1.00 92.00 88 ASN A C 1
ATOM 686 O O . ASN A 1 88 ? 14.113 3.751 1.909 1.00 92.00 88 ASN A O 1
ATOM 690 N N . LEU A 1 89 ? 12.341 2.854 2.954 1.00 90.75 89 LEU A N 1
ATOM 691 C CA . LEU A 1 89 ? 11.952 2.008 1.835 1.00 90.75 89 LEU A CA 1
ATOM 692 C C . LEU A 1 89 ? 11.548 2.853 0.625 1.00 90.75 89 LEU A C 1
ATOM 694 O O . LEU A 1 89 ? 12.067 2.625 -0.460 1.00 90.75 89 LEU A O 1
ATOM 698 N N . LEU A 1 90 ? 10.694 3.861 0.811 1.00 90.38 90 LEU A N 1
ATOM 699 C CA . LEU A 1 90 ? 10.279 4.765 -0.264 1.00 90.38 90 LEU A CA 1
ATOM 700 C C . LEU A 1 90 ? 11.462 5.542 -0.855 1.00 90.38 90 LEU A C 1
ATOM 702 O O . LEU A 1 90 ? 11.585 5.622 -2.075 1.00 90.38 90 LEU A O 1
ATOM 706 N N . ALA A 1 91 ? 12.369 6.037 -0.010 1.00 89.69 91 ALA A N 1
ATOM 707 C CA . ALA A 1 91 ? 13.579 6.727 -0.450 1.00 89.69 91 ALA A CA 1
ATOM 708 C C . ALA A 1 91 ? 14.482 5.816 -1.297 1.00 89.69 91 ALA A C 1
ATOM 710 O O . ALA A 1 91 ? 14.945 6.225 -2.359 1.00 89.69 91 ALA A O 1
ATOM 711 N N . ASN A 1 92 ? 14.684 4.563 -0.875 1.00 87.88 92 ASN A N 1
ATOM 712 C CA . ASN A 1 92 ? 15.448 3.578 -1.645 1.00 87.88 92 ASN A CA 1
ATOM 713 C C . ASN A 1 92 ? 14.792 3.258 -2.993 1.00 87.88 92 ASN A C 1
ATOM 715 O O . ASN A 1 92 ? 15.485 3.067 -3.990 1.00 87.88 92 ASN A O 1
ATOM 719 N N . ILE A 1 93 ? 13.459 3.197 -3.039 1.00 84.81 93 ILE A N 1
ATOM 720 C CA . ILE A 1 93 ? 12.727 2.987 -4.292 1.00 84.81 93 ILE A CA 1
ATOM 721 C C . ILE A 1 93 ? 12.955 4.171 -5.226 1.00 84.81 93 ILE A C 1
ATOM 723 O O . ILE A 1 93 ? 13.323 3.962 -6.377 1.00 84.81 93 ILE A O 1
ATOM 727 N N . GLN A 1 94 ? 12.808 5.396 -4.720 1.00 83.00 94 GLN A N 1
ATOM 728 C CA . GLN A 1 94 ? 12.999 6.617 -5.496 1.00 83.00 94 GLN A CA 1
ATOM 729 C C . GLN A 1 94 ? 14.417 6.729 -6.076 1.00 83.00 94 GLN A C 1
ATOM 731 O O . GLN A 1 94 ? 14.572 7.115 -7.229 1.00 83.00 94 GLN A O 1
ATOM 736 N N . THR A 1 95 ? 15.453 6.363 -5.316 1.00 82.88 95 THR A N 1
ATOM 737 C CA . THR A 1 95 ? 16.849 6.414 -5.788 1.00 82.88 95 THR A CA 1
ATOM 738 C C . THR A 1 95 ? 17.220 5.276 -6.736 1.00 82.88 95 THR A C 1
ATOM 740 O O . THR A 1 95 ? 18.159 5.414 -7.516 1.00 82.88 95 THR A O 1
ATOM 743 N N . SER A 1 96 ? 16.494 4.156 -6.691 1.00 76.50 96 SER A N 1
ATOM 744 C CA . SER A 1 96 ? 16.740 2.998 -7.559 1.00 76.50 96 SER A CA 1
ATOM 745 C C . SER A 1 96 ? 16.117 3.142 -8.953 1.00 76.50 96 SER A C 1
ATOM 747 O O . SER A 1 96 ? 16.421 2.345 -9.842 1.00 76.50 96 SER A O 1
ATOM 749 N N . ILE A 1 97 ? 15.246 4.134 -9.163 1.00 69.00 97 ILE A N 1
ATOM 750 C CA . ILE A 1 97 ? 14.625 4.408 -10.462 1.00 69.00 97 ILE A CA 1
ATOM 751 C C . ILE A 1 97 ? 15.594 5.255 -11.295 1.00 69.00 97 ILE A C 1
ATOM 753 O O . ILE A 1 97 ? 15.845 6.418 -10.995 1.00 69.00 97 ILE A O 1
ATOM 757 N N . THR A 1 98 ? 16.158 4.650 -12.340 1.00 66.38 98 THR A N 1
ATOM 758 C CA . THR A 1 98 ? 17.184 5.256 -13.212 1.00 66.38 98 THR A CA 1
ATOM 759 C C . THR A 1 98 ? 16.745 5.378 -14.676 1.00 66.38 98 THR A C 1
ATOM 761 O O . THR A 1 98 ? 17.531 5.800 -15.523 1.00 66.38 98 THR A O 1
ATOM 764 N N . ASP A 1 99 ? 15.497 5.016 -14.992 1.00 66.44 99 ASP A N 1
ATOM 765 C CA . ASP A 1 99 ? 14.963 5.060 -16.355 1.00 66.44 99 ASP A CA 1
ATOM 766 C C . ASP A 1 99 ? 14.494 6.475 -16.738 1.00 66.44 99 ASP A C 1
ATOM 768 O O . ASP A 1 99 ? 13.814 7.145 -15.968 1.00 66.44 99 ASP A O 1
ATOM 772 N N . ALA A 1 100 ? 14.802 6.896 -17.967 1.00 57.91 100 ALA A N 1
ATOM 773 C CA . ALA A 1 100 ? 14.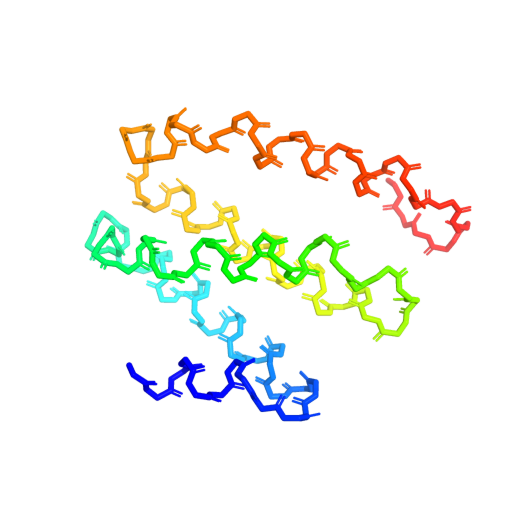519 8.239 -18.489 1.00 57.91 100 ALA A CA 1
ATOM 774 C C . ALA A 1 100 ? 13.039 8.527 -18.840 1.00 57.91 100 ALA A C 1
ATOM 776 O O . ALA A 1 100 ? 12.723 9.655 -19.203 1.00 57.91 100 ALA A O 1
ATOM 777 N N . ASP A 1 101 ? 12.155 7.527 -18.765 1.00 62.06 101 ASP A N 1
ATOM 778 C CA . ASP A 1 101 ? 10.736 7.613 -19.172 1.00 62.06 101 ASP A CA 1
ATOM 779 C C . ASP A 1 101 ? 9.776 7.919 -18.004 1.00 62.06 101 ASP A C 1
ATOM 781 O O . ASP A 1 101 ? 8.558 7.929 -18.187 1.00 62.06 101 ASP A O 1
ATOM 785 N N . ASP A 1 102 ? 10.302 8.140 -16.796 1.00 54.78 102 ASP A N 1
ATOM 786 C CA . ASP A 1 102 ? 9.495 8.488 -15.622 1.00 54.78 102 ASP A CA 1
ATOM 787 C C . ASP A 1 102 ? 9.416 10.021 -15.468 1.00 54.78 102 ASP A C 1
ATOM 789 O O . A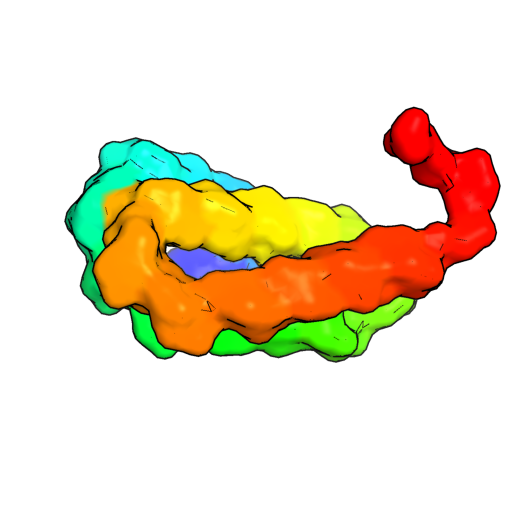SP A 1 102 ? 10.463 10.676 -15.386 1.00 54.78 102 ASP A O 1
ATOM 793 N N . PRO A 1 103 ? 8.211 10.625 -15.431 1.00 52.22 103 PRO A N 1
ATOM 794 C CA . PRO A 1 103 ? 8.058 12.042 -15.141 1.00 52.22 103 PRO A CA 1
ATOM 795 C C . PRO A 1 103 ? 8.376 12.267 -13.659 1.00 52.22 103 PRO A C 1
ATOM 797 O O . PRO A 1 103 ? 7.526 12.056 -12.794 1.00 52.22 103 PRO A O 1
ATOM 800 N N . GLN A 1 104 ? 9.621 12.644 -13.369 1.00 51.91 104 GLN A N 1
ATOM 801 C CA . GLN A 1 104 ? 9.972 13.251 -12.083 1.00 51.91 104 GLN A CA 1
ATOM 802 C C . GLN A 1 104 ? 9.213 14.562 -11.865 1.00 51.91 104 GLN A C 1
ATOM 804 O O . GLN A 1 104 ? 9.026 15.314 -12.852 1.00 51.91 104 GLN A O 1
#

Organism: Photinus pyralis (NCBI:txid7054)

Radius of gyration: 13.56 Å; chains: 1; bounding box: 30×29×36 Å

Sequence (104 aa):
SHLFQLLQSDKRYVQEQALSTIATIADAAQAAFSKYYDTLMPLLVNVLQNQSEKEYRLLRGKAMECATLIALAVGRERLGQDAMTLVNLLANIQTSITDADDPQ

InterPro domains:
  IPR011989 Armadillo-like helical [G3DSA:1.25.10.10] (1-104)
  IPR016024 Armadillo-type fold [SSF48371] (2-99)
  IPR040122 Importin beta family [PTHR10527] (6-103)
  IPR058584 Importin subunit beta-1/Transportin-1-like, TPR repeats [PF25574] (3-55)

Secondary structure (DSSP, 8-state):
-HHHHHHT-S-HHHHHHHHHHHHHHHHHHGGGGGGGHHHHHHHHHHHHHH--SGGGHHHHHHHHHHHHHHHHHHHHHHHTTTHHHHHHHHHHHHHH---TTS--

Foldseek 3Di:
DVLVVQCVDPDLVSVLVSLQVLLVVLLVCQLVCLVCCVPLLVVLLVLLPPVLDPVCPSVNVSSLSSNVSNDRRNDCVSCVVCVVVNVVSVVVSVVSDDDPPDDD